Protein AF-A0A957MEZ5-F1 (afdb_monomer)

Radius of gyration: 17.06 Å; Cα contacts (8 Å, |Δi|>4): 93; chains: 1; bounding box: 41×39×46 Å

Mean predicted aligned error: 8.94 Å

Foldseek 3Di:
DDPPPPDDDDPDDDDDDDDPDDDDPPCPVVVVVVDQWDKDWDWDQDPPVCNVVGGFIWIATPHHPPDDDDGDTFTWDQDPVPGIDTDPCVVVVVVVD

Sequence (97 aa):
HRKNRRYRLPDVTLFDIMRRGSDRASGDADLVSAYDVVVDLMQIEQPAPLAVIGGPRLIQVRKARAVVADYRPYPYDLVDRHGLLIDTGTYERMAAR

Nearest PDB structures (foldseek):
  7v3x-assembly1_D  TM=7.026E-01  e=6.857E-03  Synechococcus elongatus PCC 7942 = FACHB-805
  2w0m-assembly1_A  TM=8.804E-01  e=5.039E-02  Saccharolobus solfataricus P2
  7v3x-assembly1_B  TM=7.026E-01  e=1.916E-02  Synechococcus elongatus PCC 7942 = FACHB-805
  7dy1-assembly1_F  TM=7.259E-01  e=2.592E-02  Thermosynechococcus vestitus BP-1
  7dy2-assembly1_B  TM=7.324E-01  e=3.300E-02  Synechococcus elongatus PCC 7942 = FACHB-805

Structure (mmCIF, N/CA/C/O backbone):
data_AF-A0A957MEZ5-F1
#
_entry.id   AF-A0A957MEZ5-F1
#
loop_
_atom_site.group_PDB
_atom_site.id
_atom_site.type_symbol
_atom_site.label_atom_id
_atom_site.label_alt_id
_atom_site.label_comp_id
_atom_site.label_asym_id
_atom_site.label_entity_id
_atom_site.label_seq_id
_atom_site.pdbx_PDB_ins_code
_atom_site.Cartn_x
_atom_site.Cartn_y
_atom_site.Cartn_z
_atom_site.occupancy
_atom_site.B_iso_or_equiv
_atom_site.auth_seq_id
_atom_site.auth_comp_id
_atom_site.auth_asym_id
_atom_site.auth_atom_id
_atom_site.pdbx_PDB_model_num
ATOM 1 N N . HIS A 1 1 ? -12.826 22.656 21.819 1.00 42.44 1 HIS A N 1
ATOM 2 C CA . HIS A 1 1 ? -13.402 21.334 21.478 1.00 42.44 1 HIS A CA 1
ATOM 3 C C . HIS A 1 1 ? -12.297 20.328 21.142 1.00 42.44 1 HIS A C 1
ATOM 5 O O . HIS A 1 1 ? -11.938 20.161 19.984 1.00 42.44 1 HIS A O 1
ATOM 11 N N . ARG A 1 2 ? -11.713 19.669 22.151 1.00 39.91 2 ARG A N 1
ATOM 12 C CA . ARG A 1 2 ? -10.673 18.645 21.957 1.00 39.91 2 ARG A CA 1
ATOM 13 C C . ARG A 1 2 ? -11.377 17.294 21.772 1.00 39.91 2 ARG A C 1
ATOM 15 O O . ARG A 1 2 ? -11.914 16.749 22.731 1.00 39.91 2 ARG A O 1
ATOM 22 N N . LYS A 1 3 ? -11.475 16.794 20.534 1.00 43.09 3 LYS A N 1
ATOM 23 C CA . LYS A 1 3 ? -12.083 15.483 20.237 1.00 43.09 3 LYS A CA 1
ATOM 24 C C . LYS A 1 3 ? -11.132 14.363 20.676 1.00 43.09 3 LYS A C 1
ATOM 26 O O . LYS A 1 3 ? -10.457 13.763 19.850 1.00 43.09 3 LYS A O 1
ATOM 31 N N . ASN A 1 4 ? -11.129 14.039 21.967 1.00 45.69 4 ASN A N 1
ATOM 32 C CA . ASN A 1 4 ? -10.600 12.771 22.474 1.00 45.69 4 ASN A CA 1
ATOM 33 C C . ASN A 1 4 ? -11.597 11.641 22.164 1.00 45.69 4 ASN A C 1
ATOM 35 O O . ASN A 1 4 ? -12.152 11.017 23.066 1.00 45.69 4 ASN A O 1
ATOM 39 N N . ARG A 1 5 ? -11.861 11.376 20.877 1.00 55.50 5 ARG A N 1
ATOM 40 C CA . ARG A 1 5 ? -12.459 10.096 20.484 1.00 55.50 5 ARG A CA 1
ATOM 41 C C . ARG A 1 5 ? -11.359 9.055 20.654 1.00 55.50 5 ARG A C 1
ATOM 43 O O . ARG A 1 5 ? -10.486 8.945 19.802 1.00 55.50 5 ARG A O 1
ATOM 50 N N . ARG A 1 6 ? -11.375 8.329 21.776 1.00 58.59 6 ARG A N 1
ATOM 51 C CA . ARG A 1 6 ? -10.685 7.039 21.860 1.00 58.59 6 ARG A CA 1
ATOM 52 C C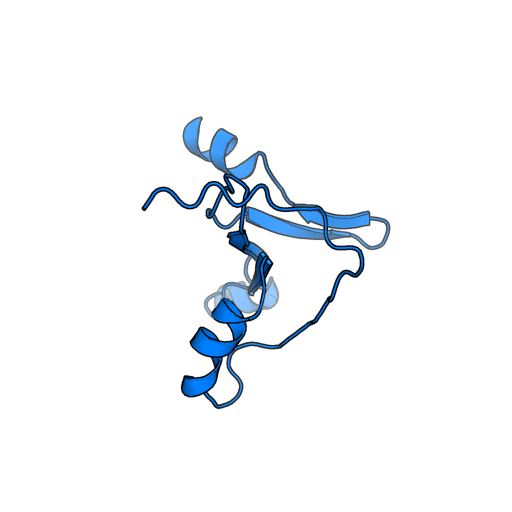 . ARG A 1 6 ? -11.265 6.187 20.734 1.00 58.59 6 ARG A C 1
ATOM 54 O O . ARG A 1 6 ? -12.444 5.846 20.779 1.00 58.59 6 ARG A O 1
ATOM 61 N N . TYR A 1 7 ? -10.480 5.965 19.685 1.00 60.38 7 TYR A N 1
ATOM 62 C CA . TYR A 1 7 ? -10.878 5.108 18.580 1.00 60.38 7 TYR A CA 1
ATOM 63 C C . TYR A 1 7 ? -11.011 3.695 19.145 1.00 60.38 7 TYR A C 1
ATOM 65 O O . TYR A 1 7 ? -10.026 3.084 19.551 1.00 60.38 7 TYR A O 1
ATOM 73 N N . ARG A 1 8 ? -12.253 3.228 19.279 1.00 69.12 8 ARG A N 1
ATOM 74 C CA . ARG A 1 8 ? -12.531 1.824 19.565 1.00 69.12 8 ARG A CA 1
ATOM 75 C C . ARG A 1 8 ? -12.098 1.028 18.334 1.00 69.12 8 ARG A C 1
ATOM 77 O O . ARG A 1 8 ? -12.330 1.489 17.216 1.00 69.12 8 ARG A O 1
ATOM 84 N N . LEU A 1 9 ? -11.453 -0.119 18.543 1.00 67.75 9 LEU A N 1
ATOM 85 C CA . LEU A 1 9 ? -11.159 -1.038 17.446 1.00 67.75 9 LEU A CA 1
ATOM 86 C C . LEU A 1 9 ? -12.481 -1.421 16.764 1.00 67.75 9 LEU A C 1
ATOM 88 O O . LEU A 1 9 ? -13.463 -1.660 17.474 1.00 67.75 9 LEU A O 1
ATOM 92 N N . PRO A 1 10 ? -12.544 -1.402 15.425 1.00 71.94 10 PRO A N 1
ATOM 93 C CA . PRO A 1 10 ? -13.774 -1.715 14.723 1.00 71.94 10 PRO A CA 1
ATOM 94 C C . PRO A 1 10 ? -14.131 -3.189 14.939 1.00 71.94 10 PRO A C 1
ATOM 96 O O . PRO A 1 10 ? -13.262 -4.056 14.885 1.00 71.94 10 PRO A O 1
ATOM 99 N N . ASP A 1 11 ? -15.414 -3.470 15.163 1.00 82.75 11 ASP A N 1
ATOM 100 C CA . ASP A 1 11 ? -15.907 -4.848 15.281 1.00 82.75 11 ASP A CA 1
ATOM 101 C C . ASP A 1 11 ? -15.955 -5.550 13.898 1.00 82.75 11 ASP A C 1
ATOM 103 O O . ASP A 1 11 ? -16.020 -6.774 13.818 1.00 82.75 11 ASP A O 1
ATOM 107 N N . VAL A 1 12 ? -15.896 -4.776 12.801 1.00 83.56 12 VAL A N 1
ATOM 108 C CA . VAL A 1 12 ? -15.890 -5.238 11.401 1.00 83.56 12 VAL A CA 1
ATOM 109 C C . VAL A 1 12 ? -14.912 -4.395 10.577 1.00 83.56 12 VAL A C 1
ATOM 111 O O . VAL A 1 12 ? -14.944 -3.168 10.653 1.00 83.56 12 VAL A O 1
ATOM 114 N N . THR A 1 13 ? -14.093 -5.039 9.741 1.00 85.56 13 THR A N 1
ATOM 115 C CA . THR A 1 13 ? -13.162 -4.367 8.817 1.00 85.56 13 THR A CA 1
ATOM 116 C C . THR A 1 13 ? -13.659 -4.485 7.380 1.00 85.56 13 THR A C 1
ATOM 118 O O . THR A 1 13 ? -13.941 -5.586 6.912 1.00 85.56 13 THR A O 1
ATOM 121 N N . LEU A 1 14 ? -13.732 -3.357 6.671 1.00 88.50 14 LEU A N 1
ATOM 122 C CA . LEU A 1 14 ? -14.001 -3.317 5.234 1.00 88.50 14 LEU A CA 1
ATOM 123 C C . LEU A 1 14 ? -12.679 -3.221 4.469 1.00 88.50 14 LEU A C 1
ATOM 125 O O . LEU A 1 14 ? -11.825 -2.401 4.808 1.00 88.50 14 LEU A O 1
ATOM 129 N N . PHE A 1 15 ? -12.529 -4.051 3.441 1.00 91.19 15 PHE A N 1
ATOM 130 C CA . PHE A 1 15 ? -11.379 -4.053 2.546 1.00 91.19 15 PHE A CA 1
ATOM 131 C C . PHE A 1 15 ? -11.873 -3.969 1.104 1.00 91.19 15 PHE A C 1
ATOM 133 O O . PHE A 1 15 ? -12.720 -4.762 0.697 1.00 91.19 15 PHE A O 1
ATOM 140 N N . ASP A 1 16 ? -11.350 -3.000 0.359 1.00 90.31 16 ASP A N 1
ATOM 141 C CA . ASP A 1 16 ? -11.743 -2.719 -1.019 1.00 90.31 16 ASP A CA 1
ATOM 142 C C . ASP A 1 16 ? -10.496 -2.453 -1.874 1.00 90.31 16 ASP A C 1
ATOM 144 O O . ASP A 1 16 ? -9.507 -1.892 -1.391 1.00 90.31 16 ASP A O 1
ATOM 148 N N . ILE A 1 17 ? -10.537 -2.871 -3.140 1.00 89.12 17 ILE A N 1
ATOM 149 C CA . ILE A 1 17 ? -9.462 -2.685 -4.119 1.00 89.12 17 ILE A CA 1
ATOM 150 C C . ILE A 1 17 ? -10.039 -1.937 -5.312 1.00 89.12 17 ILE A C 1
ATOM 152 O O . ILE A 1 17 ? -10.905 -2.438 -6.025 1.00 89.12 17 ILE A O 1
ATOM 156 N N . MET A 1 18 ? -9.486 -0.758 -5.583 1.00 84.44 18 MET A N 1
ATOM 157 C CA . MET A 1 18 ? -9.926 0.099 -6.678 1.00 84.44 18 MET A CA 1
ATOM 158 C C . MET A 1 18 ? -8.759 0.507 -7.572 1.00 84.44 18 MET A C 1
ATOM 160 O O . MET A 1 18 ? -7.676 0.857 -7.099 1.00 84.44 18 MET A O 1
ATOM 164 N N . ARG A 1 19 ? -8.988 0.505 -8.889 1.00 82.56 19 ARG A N 1
ATOM 165 C CA . ARG A 1 19 ? -8.047 1.071 -9.859 1.00 82.56 19 ARG A CA 1
ATOM 166 C C . ARG A 1 19 ? -8.299 2.569 -9.986 1.00 82.56 19 ARG A C 1
ATOM 168 O O . ARG A 1 19 ? -9.350 2.984 -10.471 1.00 82.56 19 ARG A O 1
ATOM 175 N N . ARG A 1 20 ? -7.317 3.380 -9.599 1.00 75.19 20 ARG A N 1
ATOM 176 C CA . ARG A 1 20 ? -7.381 4.835 -9.771 1.00 75.19 20 ARG A CA 1
ATOM 177 C C . ARG A 1 20 ? -7.111 5.219 -11.230 1.00 75.19 20 ARG A C 1
ATOM 179 O O . ARG A 1 20 ? -6.217 4.655 -11.856 1.00 75.19 20 ARG A O 1
ATOM 186 N N . GLY A 1 21 ? -7.866 6.189 -11.748 1.00 64.38 21 GLY A N 1
ATOM 187 C CA . GLY A 1 21 ? -7.550 6.849 -13.021 1.00 64.38 21 GLY A CA 1
ATOM 188 C C . GLY A 1 21 ? -8.203 6.280 -14.284 1.00 64.38 21 GLY A C 1
ATOM 189 O O . GLY A 1 21 ? -7.563 6.318 -15.327 1.00 64.38 21 GLY A O 1
ATOM 190 N N . SER A 1 22 ? -9.441 5.768 -14.228 1.00 55.41 22 SER A N 1
ATOM 191 C CA . SER A 1 22 ? -10.139 5.318 -15.449 1.00 55.41 22 SER A CA 1
ATOM 192 C C . SER A 1 22 ? -11.299 6.177 -15.960 1.00 55.41 22 SER A C 1
ATOM 194 O 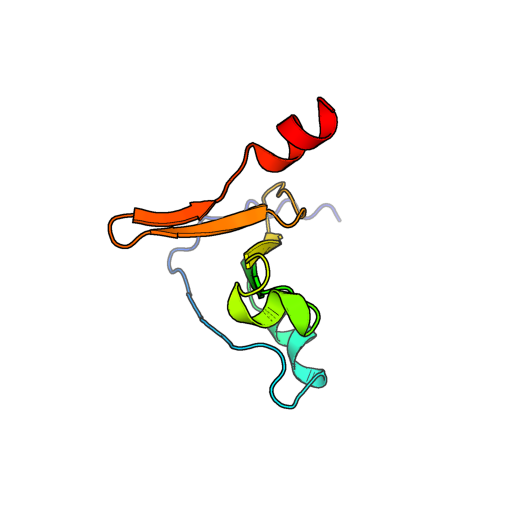O . SER A 1 22 ? -11.699 5.857 -17.061 1.00 55.41 22 SER A O 1
ATOM 196 N N . ASP A 1 23 ? -11.803 7.224 -15.265 1.00 51.09 23 ASP A N 1
ATOM 197 C CA . ASP A 1 23 ? -12.596 8.319 -15.911 1.00 51.09 23 ASP A CA 1
ATOM 198 C C . ASP A 1 23 ? -13.270 9.371 -14.987 1.00 51.09 23 ASP A C 1
ATOM 200 O O . ASP A 1 23 ? -13.952 10.270 -15.479 1.00 51.09 23 ASP A O 1
ATOM 204 N N . ARG A 1 24 ? -13.128 9.352 -13.650 1.00 51.66 24 ARG A N 1
ATOM 205 C CA . ARG A 1 24 ? -13.779 10.376 -12.793 1.00 51.66 24 ARG A CA 1
ATOM 206 C C . ARG A 1 24 ? -12.884 10.914 -11.682 1.00 51.66 24 ARG A C 1
ATOM 208 O O . ARG A 1 24 ? -12.884 10.405 -10.568 1.00 51.66 24 ARG A O 1
ATOM 215 N N . ALA A 1 25 ? -12.206 12.025 -11.968 1.00 55.97 25 ALA A N 1
ATOM 216 C CA . ALA A 1 25 ? -11.487 12.823 -10.970 1.00 55.97 25 ALA A CA 1
ATOM 217 C C . ALA A 1 25 ? -12.395 13.356 -9.836 1.00 55.97 25 ALA A C 1
ATOM 219 O O . ALA A 1 25 ? -11.900 13.729 -8.777 1.00 55.97 25 ALA A O 1
ATOM 220 N N . SER A 1 26 ? -13.720 13.368 -10.027 1.00 56.28 26 SER A N 1
ATOM 221 C CA . SER A 1 26 ? -14.682 13.856 -9.034 1.00 56.28 26 SER A CA 1
ATOM 222 C C . SER A 1 26 ? -14.968 12.891 -7.873 1.00 56.28 26 SER A C 1
ATOM 224 O O . SER A 1 26 ? -15.591 13.321 -6.913 1.00 56.28 26 SER A O 1
ATOM 226 N N . GLY A 1 27 ? -14.522 11.626 -7.919 1.00 64.00 27 GLY A N 1
ATOM 227 C CA . GLY A 1 27 ? -14.800 10.632 -6.864 1.00 64.00 27 GLY A CA 1
ATOM 228 C C . GLY A 1 27 ? -13.640 10.337 -5.905 1.00 64.00 27 GLY A C 1
ATOM 229 O O . GLY A 1 27 ? -13.853 9.766 -4.837 1.00 64.00 27 GLY A O 1
ATOM 230 N N . ASP A 1 28 ? -12.409 10.725 -6.248 1.00 70.44 28 ASP A N 1
ATOM 231 C CA . ASP A 1 28 ? -11.214 10.324 -5.489 1.00 70.44 28 ASP A CA 1
ATOM 232 C C . ASP A 1 28 ? -11.183 10.915 -4.071 1.00 70.44 28 ASP A C 1
ATOM 234 O O . ASP A 1 28 ? -10.800 10.232 -3.118 1.00 70.44 28 ASP A O 1
ATOM 238 N N . ALA A 1 29 ? -11.604 12.173 -3.912 1.00 71.31 29 ALA A N 1
ATOM 239 C CA . ALA A 1 29 ? -11.664 12.825 -2.604 1.00 71.31 29 ALA A CA 1
ATOM 240 C C . ALA A 1 29 ? -12.720 12.177 -1.693 1.00 71.31 29 ALA A C 1
ATOM 242 O O . ALA A 1 29 ? -12.457 11.945 -0.509 1.00 71.31 29 ALA A O 1
ATOM 243 N N . ASP A 1 30 ? -13.875 11.822 -2.260 1.00 74.94 30 ASP A N 1
ATOM 244 C CA . ASP A 1 30 ? -14.971 11.178 -1.538 1.00 74.94 30 ASP A CA 1
ATOM 245 C C . ASP A 1 30 ? -14.559 9.784 -1.056 1.00 74.94 30 ASP A C 1
ATOM 247 O O . ASP A 1 30 ? -14.742 9.461 0.121 1.00 74.94 30 ASP A O 1
ATOM 251 N N . LEU A 1 31 ? -13.889 9.003 -1.910 1.00 75.38 31 LEU A N 1
ATOM 252 C CA . LEU A 1 31 ? -13.349 7.690 -1.551 1.00 75.38 31 LEU A CA 1
ATOM 253 C C . LEU A 1 31 ? -12.288 7.804 -0.452 1.00 75.38 31 LEU A C 1
ATOM 255 O O . LEU A 1 31 ? -12.377 7.123 0.567 1.00 75.38 31 LEU A O 1
ATOM 259 N N . VAL A 1 32 ? -11.323 8.720 -0.583 1.00 82.00 32 VAL A N 1
ATOM 260 C CA . VAL A 1 32 ? -10.308 8.934 0.463 1.00 82.00 32 VAL A CA 1
ATOM 261 C C . VAL A 1 32 ? -10.950 9.360 1.786 1.00 82.00 32 VAL A C 1
ATOM 263 O O . VAL A 1 32 ? -10.451 9.008 2.857 1.00 82.00 32 VAL A O 1
ATOM 266 N N . SER A 1 33 ? -12.059 10.100 1.758 1.00 83.62 33 SER A N 1
ATOM 267 C CA . SER A 1 33 ? -12.776 10.505 2.969 1.00 83.62 33 SE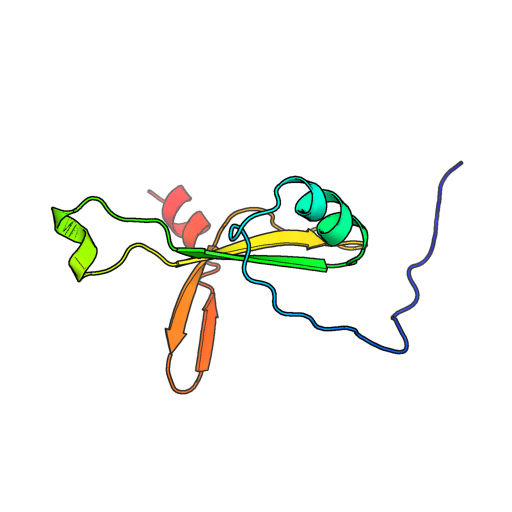R A CA 1
ATOM 268 C C . SER A 1 33 ? -13.470 9.328 3.669 1.00 83.62 33 SER A C 1
ATOM 270 O O . SER A 1 33 ? -13.418 9.264 4.902 1.00 83.62 33 SER A O 1
ATOM 272 N N . ALA A 1 34 ? -14.028 8.389 2.896 1.00 86.38 34 ALA A N 1
ATOM 273 C CA . ALA A 1 34 ? -14.847 7.279 3.375 1.00 86.38 34 ALA A CA 1
ATOM 274 C C . ALA A 1 34 ? -14.050 6.214 4.144 1.00 86.38 34 ALA A C 1
ATOM 276 O O . ALA A 1 34 ? -14.564 5.642 5.103 1.00 86.38 34 ALA A O 1
ATOM 277 N N . TYR A 1 35 ? -12.790 5.979 3.769 1.00 89.06 35 TYR A N 1
ATOM 278 C CA . TYR A 1 35 ? -11.948 4.949 4.385 1.00 89.06 35 TYR A CA 1
ATOM 279 C C . TYR A 1 35 ? -11.063 5.502 5.508 1.00 89.06 35 TYR A C 1
ATOM 281 O O . TYR A 1 35 ? -10.513 6.598 5.399 1.00 89.06 35 TYR A O 1
ATOM 289 N N . ASP A 1 36 ? -10.876 4.750 6.596 1.00 89.88 36 ASP A N 1
ATOM 290 C CA . ASP A 1 36 ? -9.965 5.151 7.681 1.00 89.88 36 ASP A CA 1
ATOM 291 C C . ASP A 1 36 ? -8.483 4.981 7.300 1.00 89.88 36 ASP A C 1
ATOM 293 O O . ASP A 1 36 ? -7.637 5.749 7.768 1.00 89.88 36 ASP A O 1
ATOM 297 N N . VAL A 1 37 ? -8.179 4.020 6.422 1.00 90.94 37 VAL A N 1
ATOM 298 C CA . VAL A 1 37 ? -6.842 3.758 5.876 1.00 90.94 37 VAL A CA 1
ATOM 299 C C . VAL A 1 37 ? -6.925 3.684 4.355 1.00 90.94 37 VAL A C 1
ATOM 301 O O . VAL A 1 37 ? -7.805 3.024 3.813 1.00 90.94 37 VAL A O 1
ATOM 304 N N . VAL A 1 38 ? -6.006 4.361 3.670 1.00 92.69 38 VAL A N 1
ATOM 305 C CA . VAL A 1 38 ? -5.865 4.327 2.211 1.00 92.69 38 VAL A CA 1
ATOM 306 C C . VAL A 1 38 ? -4.400 4.105 1.881 1.00 92.69 38 VAL A C 1
ATOM 308 O O . VAL A 1 38 ? -3.540 4.880 2.312 1.00 92.69 38 VAL A O 1
ATOM 311 N N . VAL A 1 39 ? -4.133 3.064 1.099 1.00 93.38 39 VAL A N 1
ATOM 312 C CA . VAL A 1 39 ? -2.801 2.703 0.616 1.00 93.38 39 VAL A CA 1
ATOM 313 C C . VAL A 1 39 ? -2.836 2.676 -0.903 1.00 93.38 39 VAL A C 1
ATOM 315 O O . VAL A 1 39 ? -3.731 2.081 -1.499 1.00 93.38 39 VAL A O 1
ATOM 318 N N . ASP A 1 40 ? -1.863 3.329 -1.521 1.00 92.31 40 ASP A N 1
ATOM 319 C CA . ASP A 1 40 ? -1.704 3.363 -2.964 1.00 92.31 40 ASP A CA 1
ATOM 320 C C . ASP A 1 40 ? -0.647 2.364 -3.409 1.00 92.31 40 ASP A C 1
ATOM 322 O O . ASP A 1 40 ? 0.442 2.315 -2.837 1.00 92.31 40 ASP A O 1
ATOM 326 N N . LEU A 1 41 ? -0.952 1.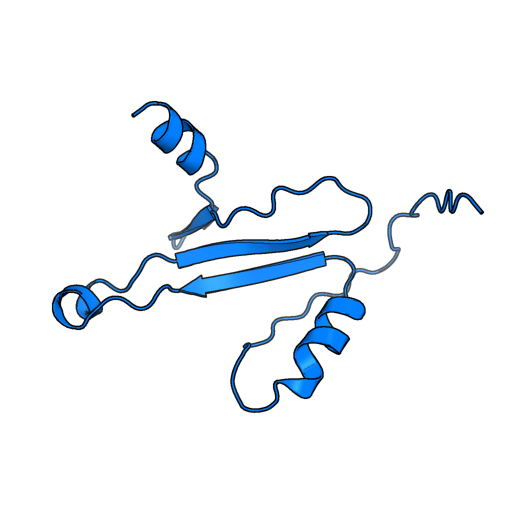634 -4.480 1.00 92.69 41 LEU A N 1
ATOM 327 C CA . LEU A 1 41 ? 0.015 0.874 -5.260 1.00 92.69 41 LEU A CA 1
ATOM 328 C C . LEU A 1 41 ? 0.207 1.595 -6.589 1.00 92.69 41 LEU A C 1
ATOM 330 O O . LEU A 1 41 ? -0.750 1.823 -7.330 1.00 92.69 41 LEU A O 1
ATOM 334 N N . MET A 1 42 ? 1.442 1.980 -6.872 1.00 89.94 42 MET A N 1
ATOM 335 C CA . MET A 1 42 ? 1.815 2.754 -8.047 1.00 89.94 42 MET A CA 1
ATOM 336 C C . MET A 1 42 ? 2.940 2.040 -8.784 1.00 89.94 42 MET A C 1
ATOM 338 O O . MET A 1 42 ? 3.781 1.384 -8.171 1.00 89.94 42 MET A O 1
ATOM 342 N N . GLN A 1 43 ? 2.978 2.198 -10.099 1.00 87.69 43 GLN A N 1
ATOM 343 C CA . GLN A 1 43 ? 4.130 1.836 -10.909 1.00 87.69 43 GLN A CA 1
ATOM 344 C C . GLN A 1 43 ? 4.572 3.096 -11.637 1.00 87.69 43 GLN A C 1
ATOM 346 O O . GLN A 1 43 ? 3.771 3.719 -12.331 1.00 87.69 43 GLN A O 1
ATOM 351 N N . ILE A 1 44 ? 5.820 3.503 -11.426 1.00 84.19 44 ILE A N 1
ATOM 352 C CA . ILE A 1 44 ? 6.371 4.647 -12.149 1.00 84.19 44 ILE A CA 1
ATOM 353 C C . ILE A 1 44 ? 6.558 4.213 -13.599 1.00 84.19 44 ILE A C 1
ATOM 355 O O . ILE A 1 44 ? 7.175 3.185 -13.858 1.00 84.19 44 ILE A O 1
ATOM 359 N N . GLU A 1 45 ? 6.033 4.977 -14.551 1.00 81.06 45 GLU A N 1
ATOM 360 C CA . GLU A 1 45 ? 6.321 4.726 -15.959 1.00 81.06 45 GLU A CA 1
ATOM 361 C C . GLU A 1 45 ? 7.783 5.058 -16.250 1.00 81.06 45 GLU A C 1
ATOM 363 O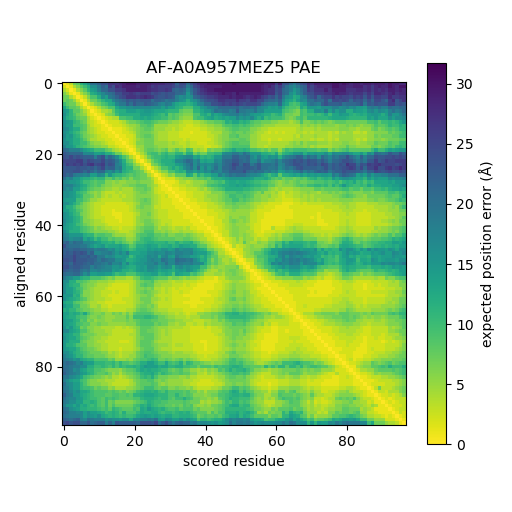 O . GLU A 1 45 ? 8.298 6.107 -15.856 1.00 81.06 45 GLU A O 1
ATOM 368 N N . GLN A 1 46 ? 8.470 4.146 -16.933 1.00 78.94 46 GLN A N 1
ATOM 369 C CA . GLN A 1 46 ? 9.826 4.390 -17.394 1.00 78.94 46 GLN A CA 1
ATOM 370 C C . GLN A 1 46 ? 9.822 4.906 -18.834 1.00 78.94 46 GLN A C 1
ATOM 372 O O . GLN A 1 46 ? 8.980 4.491 -19.634 1.00 78.94 46 GLN A O 1
ATOM 377 N N . PRO A 1 47 ? 10.773 5.789 -19.191 1.00 80.44 47 PRO A N 1
ATOM 378 C CA . PRO A 1 47 ? 10.930 6.227 -20.569 1.00 80.44 47 PRO A CA 1
ATOM 379 C C . PRO A 1 47 ? 11.180 5.024 -21.490 1.00 80.44 47 PRO A C 1
ATOM 381 O O . PRO A 1 47 ? 11.740 4.010 -21.068 1.00 80.44 47 PRO A O 1
ATOM 384 N N . ALA A 1 48 ? 10.797 5.161 -22.764 1.00 73.25 48 ALA A N 1
ATOM 385 C CA . ALA A 1 48 ? 10.776 4.082 -23.759 1.00 73.25 48 ALA A CA 1
ATOM 386 C C . ALA A 1 48 ? 12.004 3.136 -23.779 1.00 73.25 48 ALA A C 1
ATOM 388 O O . ALA A 1 48 ? 11.792 1.932 -23.916 1.00 73.25 48 ALA A O 1
ATOM 389 N N . PRO A 1 49 ? 13.261 3.597 -23.588 1.00 73.62 49 PRO A N 1
ATOM 390 C CA . PRO A 1 49 ? 14.423 2.702 -23.579 1.00 73.62 49 PRO A CA 1
ATOM 391 C C . PRO A 1 49 ? 14.434 1.691 -22.423 1.00 73.62 49 PRO A C 1
ATOM 393 O O . PRO A 1 49 ? 15.046 0.636 -22.540 1.00 73.62 49 PRO A O 1
ATOM 396 N N . LEU A 1 50 ? 13.783 2.013 -21.303 1.00 70.38 50 LEU A N 1
ATOM 397 C CA . LEU A 1 50 ? 13.762 1.195 -20.088 1.00 70.38 50 LEU A CA 1
ATOM 398 C C . LEU A 1 50 ? 12.394 0.531 -19.850 1.00 70.38 50 LEU A C 1
ATOM 400 O O . LEU A 1 50 ? 12.258 -0.309 -18.966 1.00 70.38 50 LEU A O 1
ATOM 404 N N . ALA A 1 51 ? 11.392 0.829 -20.683 1.00 66.00 51 ALA A N 1
ATOM 405 C CA . ALA A 1 51 ? 10.032 0.303 -20.553 1.00 66.00 51 ALA A CA 1
ATOM 406 C C . ALA A 1 51 ? 9.958 -1.239 -20.544 1.00 66.00 51 ALA A C 1
ATOM 408 O O . ALA A 1 51 ? 9.060 -1.797 -19.919 1.00 66.00 51 ALA A O 1
ATOM 409 N N . VAL A 1 52 ? 10.922 -1.927 -21.172 1.00 66.19 52 VAL A N 1
ATOM 410 C CA . VAL A 1 52 ? 11.023 -3.402 -21.187 1.00 66.19 52 VAL A CA 1
ATOM 411 C C . VAL A 1 52 ? 11.266 -3.983 -19.789 1.00 66.19 52 VAL A C 1
ATOM 413 O O . VAL A 1 52 ? 10.808 -5.081 -19.490 1.00 66.19 52 VAL A O 1
ATOM 416 N N . ILE A 1 53 ? 11.969 -3.246 -18.926 1.00 68.38 53 ILE A N 1
ATOM 417 C CA . ILE A 1 53 ? 12.280 -3.658 -17.549 1.00 68.38 53 ILE A CA 1
ATOM 418 C C . ILE A 1 53 ? 11.091 -3.351 -16.622 1.00 68.38 53 ILE A C 1
ATOM 420 O O . ILE A 1 53 ? 10.936 -3.965 -15.568 1.00 68.38 53 ILE A O 1
ATOM 424 N N . GLY A 1 54 ? 10.202 -2.450 -17.051 1.00 70.56 54 GLY A N 1
ATOM 425 C CA . GLY A 1 54 ? 9.162 -1.883 -16.212 1.00 70.56 54 GLY A CA 1
ATOM 426 C C . GLY A 1 54 ? 9.757 -0.927 -15.180 1.00 70.56 54 GLY A C 1
ATOM 427 O O . GLY A 1 54 ? 10.877 -1.094 -14.698 1.00 70.56 54 GLY A O 1
ATOM 428 N N . GLY A 1 55 ? 9.007 0.116 -14.834 1.00 78.81 55 GLY A N 1
ATOM 429 C CA . GLY A 1 55 ? 9.465 1.016 -13.786 1.00 78.81 55 GLY A CA 1
ATOM 430 C C . GLY A 1 55 ? 9.226 0.491 -12.377 1.00 78.81 55 GLY A C 1
ATOM 431 O O . GLY A 1 55 ? 8.470 -0.469 -12.183 1.00 78.81 55 GLY A O 1
ATOM 432 N N . PRO A 1 56 ? 9.887 1.121 -11.390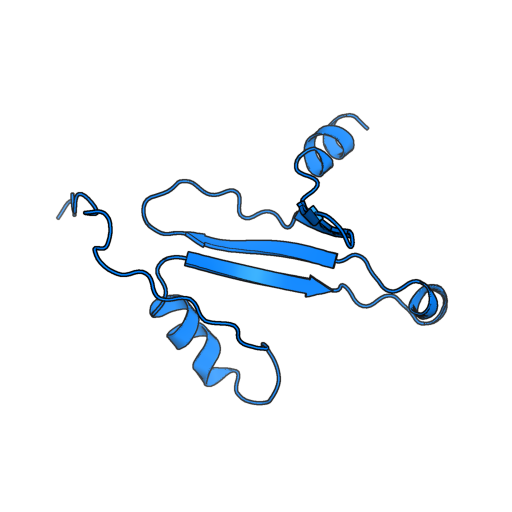 1.00 85.50 56 PRO A N 1
ATOM 433 C CA . PRO A 1 56 ? 9.808 0.703 -10.003 1.00 85.50 56 PRO A CA 1
ATOM 434 C C . PRO A 1 56 ? 8.367 0.780 -9.508 1.00 85.50 56 PRO A C 1
ATOM 436 O O . PRO A 1 56 ? 7.614 1.712 -9.821 1.00 85.50 56 PRO A O 1
ATOM 439 N N . ARG A 1 57 ? 7.995 -0.219 -8.713 1.00 91.69 57 ARG A N 1
ATOM 440 C CA . ARG A 1 57 ? 6.704 -0.278 -8.043 1.00 91.69 57 ARG A CA 1
ATOM 441 C C . ARG A 1 57 ? 6.835 0.342 -6.665 1.00 91.69 57 ARG A C 1
ATOM 443 O O . ARG A 1 57 ? 7.782 0.049 -5.942 1.00 91.69 57 ARG A O 1
ATOM 450 N N . LEU A 1 58 ? 5.892 1.208 -6.320 1.00 93.62 58 LEU A N 1
ATOM 451 C CA . LEU A 1 58 ? 5.888 1.965 -5.079 1.00 93.62 58 LEU A CA 1
ATOM 452 C C . LEU A 1 58 ? 4.576 1.759 -4.329 1.00 93.62 58 LEU A C 1
ATOM 454 O O . LEU A 1 58 ? 3.497 1.793 -4.923 1.00 93.62 58 LEU A O 1
ATOM 458 N N . ILE A 1 59 ? 4.678 1.583 -3.019 1.00 94.44 59 ILE A N 1
ATOM 459 C CA . ILE A 1 59 ? 3.564 1.540 -2.085 1.00 94.44 59 ILE A CA 1
ATOM 460 C C . ILE A 1 59 ? 3.628 2.774 -1.196 1.00 94.44 59 ILE A C 1
ATOM 462 O O . ILE A 1 59 ? 4.686 3.133 -0.683 1.00 94.44 59 ILE A O 1
ATOM 466 N N . GLN A 1 60 ? 2.499 3.446 -1.012 1.00 93.75 60 GLN A N 1
ATOM 467 C CA . GLN A 1 60 ? 2.439 4.658 -0.204 1.00 93.75 60 GLN A CA 1
ATOM 468 C C . GLN A 1 60 ? 1.191 4.648 0.666 1.00 93.75 60 GLN A C 1
ATOM 470 O O . GLN A 1 60 ? 0.081 4.445 0.177 1.00 93.75 60 GLN A O 1
ATOM 475 N N . VAL A 1 61 ? 1.349 4.927 1.959 1.00 94.06 61 VAL A N 1
ATOM 476 C CA . VAL A 1 61 ? 0.200 5.268 2.800 1.00 94.06 61 VAL A CA 1
ATOM 477 C C . VAL A 1 61 ? -0.257 6.666 2.402 1.00 94.06 61 VAL A C 1
ATOM 479 O O . VAL A 1 61 ? 0.491 7.626 2.548 1.00 94.06 61 VAL A O 1
ATOM 482 N N . ARG A 1 62 ? -1.485 6.796 1.897 1.00 90.88 62 ARG A N 1
ATOM 483 C CA . ARG A 1 62 ? -2.101 8.093 1.579 1.00 90.88 62 ARG A CA 1
ATOM 484 C C . ARG A 1 62 ? -2.854 8.663 2.773 1.00 90.88 62 ARG A C 1
ATOM 486 O O . ARG A 1 62 ? -2.864 9.871 2.989 1.00 90.88 62 ARG A O 1
ATOM 493 N N . LYS A 1 63 ? -3.509 7.794 3.542 1.00 91.69 63 LYS A N 1
ATOM 494 C CA . LYS A 1 63 ? -4.278 8.154 4.735 1.00 91.69 63 LYS A CA 1
ATOM 495 C C . LYS A 1 63 ? -4.166 7.035 5.753 1.00 91.69 63 LYS A C 1
ATOM 497 O O . LYS A 1 63 ? -4.348 5.874 5.405 1.00 91.69 63 LYS A O 1
ATOM 502 N N . ALA A 1 64 ? -3.948 7.393 7.010 1.00 91.25 64 ALA A N 1
ATOM 503 C CA . ALA A 1 64 ? -4.126 6.480 8.124 1.00 91.25 64 ALA A CA 1
ATOM 504 C C . ALA A 1 64 ? -4.684 7.252 9.318 1.00 91.25 64 ALA A C 1
ATOM 506 O O . ALA A 1 64 ? -4.088 8.217 9.801 1.00 91.25 64 ALA A O 1
ATOM 507 N N . ARG A 1 65 ? -5.872 6.869 9.776 1.00 87.25 65 ARG A N 1
ATOM 508 C CA . ARG A 1 65 ? -6.512 7.495 10.930 1.00 87.25 65 ARG A CA 1
ATOM 509 C C . ARG A 1 65 ? -5.998 6.883 12.227 1.00 87.25 65 ARG A C 1
ATOM 511 O O . ARG A 1 65 ? -5.737 5.691 12.295 1.00 87.25 65 ARG A O 1
ATOM 518 N N . ALA A 1 66 ? -5.916 7.708 13.271 1.00 83.06 66 ALA A N 1
ATOM 519 C CA . ALA A 1 66 ? -5.567 7.296 14.635 1.00 83.06 66 ALA A CA 1
ATOM 520 C C . ALA A 1 66 ? -4.140 6.746 14.832 1.00 83.06 66 ALA A C 1
ATOM 522 O O . ALA A 1 66 ? -3.815 6.318 15.937 1.00 83.06 66 ALA A O 1
ATOM 523 N N . VAL A 1 67 ? -3.283 6.817 13.811 1.00 83.88 67 VAL A N 1
ATOM 524 C CA . VAL A 1 67 ? -1.873 6.415 13.876 1.00 83.88 67 VAL A CA 1
ATOM 525 C C . VAL A 1 67 ? -0.981 7.487 13.257 1.00 83.88 67 VAL A C 1
ATOM 527 O O . VAL A 1 67 ? -1.407 8.237 12.378 1.00 83.88 67 VAL A O 1
ATOM 530 N N . VAL A 1 68 ? 0.266 7.557 13.719 1.00 87.12 68 VAL A N 1
ATOM 531 C CA . VAL A 1 68 ? 1.324 8.275 13.002 1.00 87.12 68 VAL A CA 1
ATOM 532 C C . VAL A 1 68 ? 1.838 7.323 11.930 1.00 87.12 68 VAL A C 1
ATOM 534 O O . VAL A 1 68 ? 2.337 6.250 12.259 1.00 87.12 68 VAL A O 1
ATOM 537 N N . ALA A 1 69 ? 1.668 7.691 10.664 1.00 87.12 69 ALA A N 1
ATOM 538 C CA . ALA A 1 69 ? 2.119 6.895 9.530 1.00 87.12 69 ALA A CA 1
ATOM 539 C C . ALA A 1 69 ? 3.280 7.581 8.814 1.00 87.12 69 ALA A C 1
ATOM 541 O O . ALA A 1 69 ? 3.377 8.810 8.803 1.00 87.12 69 ALA A O 1
ATOM 542 N N . ASP A 1 70 ? 4.134 6.771 8.194 1.00 90.75 70 ASP A N 1
ATOM 543 C CA . ASP A 1 70 ? 5.083 7.256 7.205 1.00 90.75 70 ASP A CA 1
ATOM 544 C C . ASP A 1 70 ? 4.373 7.369 5.851 1.00 90.75 70 ASP A C 1
ATOM 546 O O . ASP A 1 70 ? 3.849 6.388 5.324 1.00 90.75 70 ASP A O 1
ATOM 550 N N . TYR A 1 71 ? 4.326 8.589 5.321 1.00 91.19 71 TYR A N 1
ATOM 551 C CA . TYR A 1 71 ? 3.648 8.911 4.065 1.00 91.19 71 TYR A CA 1
ATOM 552 C C . TYR A 1 71 ? 4.603 8.903 2.866 1.00 91.19 71 TYR A C 1
ATOM 554 O O . TYR A 1 71 ? 4.202 9.274 1.761 1.00 91.19 71 TYR A O 1
ATOM 562 N N . ARG A 1 72 ? 5.872 8.522 3.055 1.00 93.31 72 ARG A N 1
ATOM 563 C CA . ARG A 1 72 ? 6.837 8.377 1.963 1.00 93.31 72 ARG A CA 1
ATOM 564 C C . ARG A 1 72 ? 6.527 7.128 1.119 1.00 93.31 72 ARG A C 1
ATOM 566 O O . ARG A 1 72 ? 6.043 6.135 1.661 1.00 93.31 72 ARG A O 1
ATOM 573 N N . PRO A 1 73 ? 6.776 7.154 -0.202 1.00 93.19 73 PRO A N 1
ATOM 574 C CA . PRO A 1 73 ? 6.561 5.992 -1.062 1.00 93.19 73 PRO A CA 1
ATOM 575 C C . PRO A 1 73 ? 7.703 4.967 -0.962 1.00 93.19 73 PRO A C 1
ATOM 577 O O . PRO A 1 73 ? 8.833 5.231 -1.357 1.00 93.19 73 PRO A O 1
ATOM 580 N N . TYR A 1 74 ? 7.407 3.755 -0.514 1.00 94.31 74 TYR A N 1
ATOM 581 C CA . TYR A 1 74 ? 8.391 2.678 -0.408 1.00 94.31 74 TYR A CA 1
ATOM 582 C C . TYR A 1 74 ? 8.394 1.799 -1.656 1.00 94.31 74 TYR A C 1
ATOM 584 O O . TYR A 1 74 ? 7.320 1.484 -2.166 1.00 94.31 74 TYR A O 1
ATOM 592 N N . PRO A 1 75 ? 9.559 1.356 -2.151 1.00 93.62 75 PRO A N 1
ATOM 593 C CA . PRO A 1 75 ? 9.587 0.353 -3.194 1.00 93.62 75 PRO A CA 1
ATOM 594 C C . PRO A 1 75 ? 9.078 -0.985 -2.666 1.00 93.62 75 PRO A C 1
ATOM 596 O O . PRO A 1 75 ? 9.279 -1.335 -1.497 1.00 93.62 75 PRO A O 1
ATOM 599 N N . TYR A 1 76 ? 8.392 -1.715 -3.539 1.00 93.56 76 TYR A N 1
ATOM 600 C CA . TYR A 1 76 ? 7.966 -3.073 -3.249 1.00 93.56 76 TYR A CA 1
ATOM 601 C C . TYR A 1 76 ? 8.180 -3.999 -4.439 1.00 93.56 76 TYR A C 1
ATOM 603 O O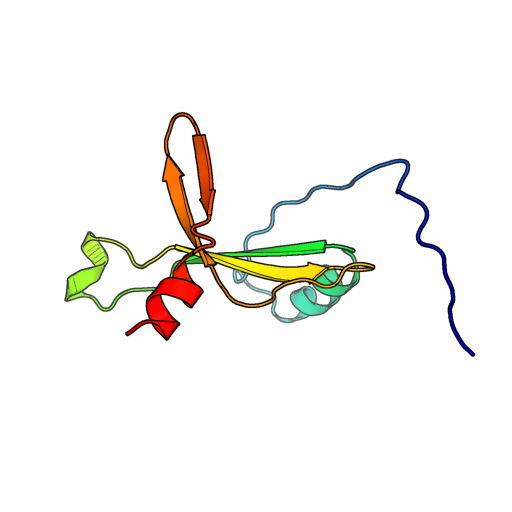 . TYR A 1 76 ? 8.072 -3.586 -5.593 1.00 93.56 76 TYR A O 1
ATOM 611 N N . ASP A 1 77 ? 8.380 -5.274 -4.129 1.00 91.12 77 ASP A N 1
ATOM 612 C CA . ASP A 1 77 ? 8.430 -6.358 -5.099 1.00 91.12 77 ASP A CA 1
ATOM 613 C C . ASP A 1 77 ? 7.325 -7.380 -4.835 1.00 91.12 77 ASP A C 1
ATOM 615 O O . ASP A 1 77 ? 6.777 -7.476 -3.734 1.00 91.12 77 ASP A O 1
ATOM 619 N N . LEU A 1 78 ? 6.982 -8.144 -5.872 1.00 88.31 78 LEU A N 1
ATOM 620 C CA . LEU A 1 78 ? 6.097 -9.300 -5.758 1.00 88.31 78 LEU A CA 1
ATOM 621 C C . LEU A 1 78 ? 6.953 -10.557 -5.858 1.00 88.31 78 LEU A C 1
ATOM 623 O O . LEU A 1 78 ? 7.608 -10.778 -6.873 1.00 88.31 78 LEU A O 1
ATOM 627 N N . VAL A 1 79 ? 6.940 -11.369 -4.808 1.00 89.88 79 VAL A N 1
ATOM 628 C CA . VAL A 1 79 ? 7.687 -12.624 -4.729 1.00 89.88 79 VAL A CA 1
ATOM 629 C C . VAL A 1 79 ? 6.696 -13.767 -4.576 1.00 89.88 79 VAL A C 1
ATOM 631 O O . VAL A 1 79 ? 5.942 -13.794 -3.607 1.00 89.88 79 VAL A O 1
ATOM 634 N N . ASP A 1 80 ? 6.730 -14.741 -5.486 1.00 85.75 80 ASP A N 1
ATOM 635 C CA . ASP A 1 80 ? 5.708 -15.795 -5.629 1.00 85.75 80 ASP A CA 1
ATOM 636 C C . ASP A 1 80 ? 5.289 -16.475 -4.317 1.00 85.75 80 ASP A C 1
ATOM 638 O O . ASP A 1 80 ? 4.118 -16.783 -4.113 1.00 85.75 80 ASP A O 1
ATOM 642 N N . ARG A 1 81 ? 6.240 -16.707 -3.404 1.00 88.81 81 ARG A N 1
ATOM 643 C CA . ARG A 1 81 ? 5.989 -17.389 -2.121 1.00 88.81 81 ARG A CA 1
ATOM 644 C C . ARG A 1 81 ? 5.718 -16.461 -0.937 1.00 88.81 81 ARG A C 1
ATOM 646 O O . ARG A 1 81 ? 5.310 -16.947 0.111 1.00 88.81 81 ARG A O 1
ATOM 653 N N . HIS A 1 82 ? 5.972 -15.164 -1.082 1.00 85.69 82 HIS A N 1
ATOM 654 C CA . HIS A 1 82 ? 5.924 -14.195 0.021 1.00 85.69 82 HIS A CA 1
ATOM 655 C C . HIS A 1 82 ? 4.928 -13.055 -0.227 1.00 85.69 82 HIS A C 1
ATOM 657 O O . HIS A 1 82 ? 4.661 -12.267 0.676 1.00 85.69 82 HIS A O 1
ATOM 663 N N . GLY A 1 83 ? 4.353 -12.973 -1.428 1.00 89.75 83 GLY A N 1
ATOM 664 C CA . GLY A 1 83 ? 3.470 -11.885 -1.815 1.00 89.75 83 GLY A CA 1
ATOM 665 C C . GLY A 1 83 ? 4.241 -10.576 -1.968 1.00 89.75 83 GLY A C 1
ATOM 666 O O . GLY A 1 83 ? 5.279 -10.533 -2.626 1.00 89.75 83 GLY A O 1
ATOM 667 N N . LEU A 1 84 ? 3.704 -9.505 -1.388 1.00 90.06 84 LEU A N 1
ATOM 668 C CA . LEU A 1 84 ? 4.260 -8.160 -1.489 1.00 90.06 84 LEU A CA 1
ATOM 669 C C . LEU A 1 84 ? 5.350 -7.949 -0.430 1.00 90.06 84 LEU A C 1
ATOM 671 O O . LEU A 1 84 ? 5.072 -7.986 0.768 1.00 90.06 84 LEU A O 1
ATOM 675 N N . LEU A 1 85 ? 6.579 -7.687 -0.876 1.00 92.31 85 LEU A N 1
ATOM 676 C CA . LEU A 1 85 ? 7.712 -7.344 -0.018 1.00 92.31 85 LEU A CA 1
ATOM 677 C C . LEU A 1 85 ? 8.000 -5.849 -0.111 1.00 92.31 85 LEU A C 1
ATOM 679 O O . LEU A 1 85 ? 8.313 -5.358 -1.189 1.00 92.31 85 LEU A O 1
ATOM 683 N N . ILE A 1 86 ? 7.907 -5.141 1.016 1.00 92.12 86 ILE A N 1
ATOM 684 C CA . ILE A 1 86 ? 8.189 -3.701 1.116 1.00 92.12 86 ILE A CA 1
ATOM 685 C C . ILE A 1 86 ? 9.619 -3.509 1.608 1.00 92.12 86 ILE A C 1
ATOM 687 O O . ILE A 1 86 ? 9.987 -4.019 2.667 1.00 92.12 86 ILE A O 1
ATOM 691 N N . ASP A 1 87 ? 10.410 -2.724 0.889 1.00 89.25 87 ASP A N 1
ATOM 692 C CA . ASP A 1 87 ? 11.780 -2.409 1.282 1.00 89.25 87 ASP A CA 1
ATOM 693 C C . ASP A 1 87 ? 11.828 -1.179 2.197 1.00 89.25 87 ASP A C 1
ATOM 695 O O . ASP A 1 87 ? 12.030 -0.037 1.769 1.00 89.25 87 ASP A O 1
ATOM 699 N N . THR A 1 88 ? 11.649 -1.422 3.493 1.00 83.75 88 THR A N 1
ATOM 700 C CA . THR A 1 88 ? 11.594 -0.382 4.532 1.00 83.75 88 THR A CA 1
ATOM 701 C C . THR A 1 88 ? 12.934 0.313 4.790 1.00 83.75 88 THR A C 1
ATOM 703 O O . THR A 1 88 ? 12.943 1.439 5.285 1.00 83.75 88 THR A O 1
ATOM 706 N N . GLY A 1 89 ? 14.060 -0.295 4.400 1.00 86.38 89 GLY A N 1
ATOM 707 C CA . GLY A 1 89 ? 15.406 0.272 4.563 1.00 86.38 89 GLY A CA 1
ATOM 708 C C . GLY A 1 89 ? 15.826 1.235 3.446 1.00 86.38 89 GLY A C 1
ATOM 709 O O . GLY A 1 89 ? 16.924 1.791 3.490 1.00 86.38 89 GLY A O 1
ATOM 710 N N . THR A 1 90 ? 14.977 1.444 2.434 1.00 85.38 90 THR A N 1
ATOM 711 C CA . THR A 1 90 ? 15.286 2.272 1.253 1.00 85.38 90 THR A CA 1
ATOM 712 C C . THR A 1 90 ? 15.824 3.648 1.626 1.00 85.38 90 THR A C 1
ATOM 714 O O . THR A 1 90 ? 16.889 4.051 1.160 1.00 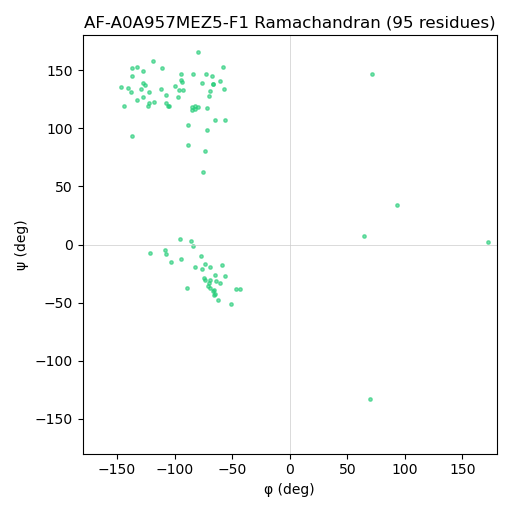85.38 90 THR A O 1
ATOM 717 N N . TYR A 1 91 ? 15.119 4.360 2.502 1.00 84.25 91 TYR A N 1
ATOM 718 C CA . TYR A 1 91 ? 15.476 5.732 2.852 1.00 84.25 91 TYR A CA 1
ATOM 719 C C . TYR A 1 91 ? 16.706 5.836 3.750 1.00 84.25 91 TYR A C 1
ATOM 721 O O . TYR A 1 91 ? 17.455 6.800 3.632 1.00 84.25 91 TYR A O 1
ATOM 729 N N . GLU A 1 92 ? 16.950 4.844 4.604 1.00 86.06 92 GLU A N 1
ATOM 730 C CA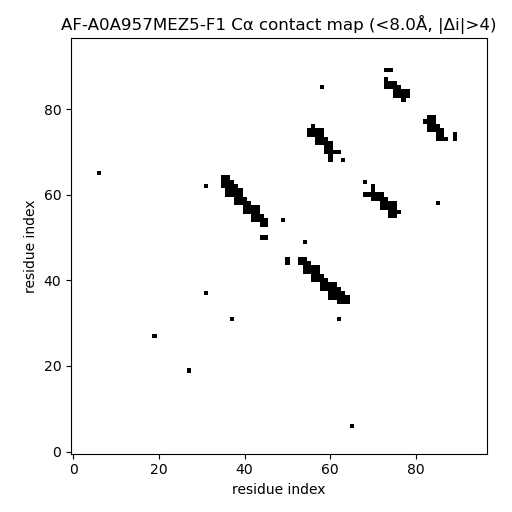 . GLU A 1 92 ? 18.167 4.788 5.419 1.00 86.06 92 GLU A CA 1
ATOM 731 C C . GLU A 1 92 ? 19.399 4.622 4.525 1.00 86.06 92 GLU A C 1
ATOM 733 O O . GLU A 1 92 ? 20.391 5.332 4.680 1.00 86.06 92 GLU A O 1
ATOM 738 N N . ARG A 1 93 ? 19.305 3.757 3.507 1.00 85.25 93 ARG A N 1
ATOM 739 C CA . ARG A 1 93 ? 20.384 3.555 2.531 1.00 85.25 93 ARG A CA 1
ATOM 740 C C . ARG A 1 93 ? 20.590 4.754 1.608 1.00 85.25 93 ARG A C 1
ATOM 742 O O . ARG A 1 93 ? 21.715 4.983 1.176 1.00 85.25 93 ARG A O 1
ATOM 749 N N . MET A 1 94 ? 19.535 5.512 1.302 1.00 78.19 94 MET A N 1
ATOM 750 C CA . MET A 1 94 ? 19.658 6.764 0.545 1.00 78.19 94 MET A CA 1
ATOM 751 C C . MET A 1 94 ? 20.310 7.879 1.366 1.00 78.19 94 MET A C 1
ATOM 753 O O . MET A 1 94 ? 21.060 8.659 0.800 1.00 78.19 94 MET A O 1
ATOM 757 N N . ALA A 1 95 ? 20.043 7.953 2.673 1.00 76.44 95 ALA A N 1
ATOM 758 C CA . ALA A 1 95 ? 20.622 8.968 3.556 1.00 76.44 95 ALA A CA 1
ATOM 759 C C . ALA A 1 95 ? 22.094 8.698 3.924 1.00 76.44 95 ALA A C 1
ATOM 761 O O . ALA A 1 95 ? 22.800 9.616 4.328 1.00 76.44 95 ALA A O 1
ATOM 762 N N . ALA A 1 96 ? 22.549 7.448 3.808 1.00 73.44 96 ALA A N 1
ATOM 763 C CA . ALA A 1 96 ? 23.930 7.036 4.073 1.00 73.44 96 ALA A CA 1
ATOM 764 C C . ALA A 1 96 ? 24.884 7.207 2.870 1.00 73.44 96 ALA A C 1
ATOM 766 O O . ALA A 1 96 ? 26.045 6.801 2.954 1.00 73.44 96 ALA A O 1
ATOM 767 N N . ARG A 1 97 ? 24.395 7.749 1.751 1.00 58.25 97 ARG A N 1
ATOM 768 C CA . ARG A 1 97 ? 25.156 8.045 0.530 1.00 58.25 97 ARG A CA 1
ATOM 769 C C . ARG A 1 97 ? 25.340 9.545 0.368 1.00 58.25 97 ARG A C 1
ATOM 771 O O . ARG A 1 97 ? 26.419 9.919 -0.136 1.00 58.25 97 ARG A O 1
#

Solvent-accessible surface area (backbone atoms only — not comparable to full-atom values): 6531 Å² total; per-residue (Å²): 135,83,83,81,69,77,81,70,82,72,95,70,87,88,86,85,89,80,84,84,88,82,87,60,86,85,49,56,66,59,52,60,65,74,44,63,62,40,74,46,82,46,65,47,86,43,62,79,95,47,42,88,78,51,39,64,34,32,40,26,45,76,40,59,64,100,55,93,74,73,63,65,71,33,46,46,47,80,40,97,91,71,46,75,45,70,47,82,60,55,63,62,60,59,72,76,106

Secondary structure (DSSP, 8-state):
-------PPPSS-------S-SS-TTSHHHHHHH-SEEEEEEEPPPPTTTTTT-PPEEEEEEEESSS----SPEEEEEETTTEEEE-TTHHHHHHT-

pLDDT: mean 79.86, std 13.73, range [39.91, 94.44]